Protein AF-A0A388Q5W6-F1 (afdb_monomer_lite)

Secondary structure (DSSP, 8-state):
-EETTS------SS--HHHHHHHHHHHHHH--SSSSPPPEE-GGG----GGG----PPP-

Radius of gyration: 15.94 Å; chains: 1; bounding box: 39×39×32 Å

pLDDT: mean 91.57, std 9.59, range [64.06, 98.69]

Foldseek 3Di:
DDALPPDWDCADPPGHGVVVSVVCQVCQQPDDPDDDRDDYDHPVRDDDDCVPDDDDPPDD

Sequence (60 aa):
MLVSDGHSTARNRGLSAAQISAHHNETLSNITSFGPRVALVRARELQIDASDFVPHARAG

Structure (mmCIF, N/CA/C/O backbone):
data_AF-A0A388Q5W6-F1
#
_entry.id   AF-A0A388Q5W6-F1
#
loop_
_atom_site.group_PDB
_atom_site.id
_atom_site.type_symbol
_atom_site.label_atom_id
_atom_site.label_alt_id
_atom_site.label_comp_id
_atom_site.label_asym_id
_atom_site.label_entity_id
_atom_site.label_seq_id
_atom_site.pdbx_PDB_ins_code
_atom_site.Cartn_x
_atom_site.Cartn_y
_atom_site.Cartn_z
_atom_site.occupancy
_atom_site.B_iso_or_equiv
_atom_site.auth_seq_id
_atom_site.auth_comp_id
_atom_site.auth_asym_id
_atom_site.auth_atom_id
_atom_site.pdbx_PDB_model_num
ATOM 1 N N . MET A 1 1 ? 6.896 -1.566 -5.921 1.00 87.88 1 MET A N 1
ATOM 2 C CA . MET A 1 1 ? 5.635 -2.341 -5.875 1.00 87.88 1 MET A CA 1
ATOM 3 C C . MET A 1 1 ? 5.354 -2.710 -4.428 1.00 87.88 1 MET A C 1
ATOM 5 O O . MET A 1 1 ? 6.309 -2.946 -3.700 1.00 87.88 1 MET A O 1
ATOM 9 N N . LEU A 1 2 ? 4.088 -2.752 -4.019 1.00 94.94 2 LEU A N 1
ATOM 10 C CA . LEU A 1 2 ? 3.647 -3.249 -2.714 1.00 94.94 2 LEU A CA 1
ATOM 11 C C . LEU A 1 2 ? 2.621 -4.370 -2.922 1.00 94.94 2 LEU A C 1
ATOM 13 O O . LEU A 1 2 ? 1.642 -4.186 -3.647 1.00 94.94 2 LEU A O 1
ATOM 17 N N . VAL A 1 3 ? 2.838 -5.520 -2.280 1.00 97.56 3 VAL A N 1
ATOM 18 C CA . VAL A 1 3 ? 1.886 -6.638 -2.302 1.00 97.56 3 VAL A CA 1
ATOM 19 C C . VAL A 1 3 ? 0.743 -6.322 -1.337 1.00 97.56 3 VAL A C 1
ATOM 21 O O . VAL A 1 3 ? 0.896 -6.398 -0.115 1.00 97.56 3 VAL A O 1
ATOM 24 N N . SER A 1 4 ? -0.390 -5.911 -1.901 1.00 98.06 4 SER A N 1
ATOM 25 C CA . SER A 1 4 ? -1.519 -5.290 -1.190 1.00 98.06 4 SER A CA 1
ATOM 26 C C . SER A 1 4 ? -2.208 -6.192 -0.161 1.00 98.06 4 SER A C 1
ATOM 28 O O . SER A 1 4 ? -2.813 -5.695 0.786 1.00 98.06 4 SER A O 1
ATOM 30 N N . ASP A 1 5 ? -2.104 -7.506 -0.338 1.00 97.50 5 ASP A N 1
ATOM 31 C CA . ASP A 1 5 ? -2.621 -8.566 0.533 1.00 97.50 5 ASP A CA 1
ATOM 32 C C . ASP A 1 5 ? -1.498 -9.460 1.098 1.00 97.50 5 ASP A C 1
ATOM 34 O O . ASP A 1 5 ? -1.766 -10.503 1.687 1.00 97.50 5 ASP A O 1
ATOM 38 N N . GLY A 1 6 ? -0.236 -9.041 0.952 1.00 96.50 6 GLY A N 1
ATOM 39 C CA . GLY A 1 6 ? 0.945 -9.763 1.439 1.00 96.50 6 GLY A CA 1
ATOM 40 C C . GLY A 1 6 ? 1.375 -9.384 2.859 1.00 96.50 6 GLY A C 1
ATOM 41 O O . GLY A 1 6 ? 2.460 -9.766 3.288 1.00 96.50 6 GLY A O 1
ATOM 42 N N . HIS A 1 7 ? 0.571 -8.596 3.576 1.00 96.88 7 HIS A N 1
ATOM 43 C CA . HIS A 1 7 ? 0.879 -8.123 4.924 1.00 96.88 7 HIS A CA 1
ATOM 44 C C . HIS A 1 7 ? -0.382 -7.993 5.786 1.00 96.88 7 HIS A C 1
ATOM 46 O O . HIS A 1 7 ? -1.506 -7.915 5.290 1.00 96.88 7 HIS A O 1
ATOM 52 N N . SER A 1 8 ? -0.188 -7.961 7.104 1.00 96.50 8 SER A N 1
ATOM 53 C CA . SER A 1 8 ? -1.269 -7.866 8.084 1.00 96.50 8 SER A CA 1
ATOM 54 C C . SER A 1 8 ? -0.827 -7.089 9.326 1.00 96.50 8 SER A C 1
ATOM 56 O O . SER A 1 8 ? 0.329 -6.687 9.450 1.00 96.50 8 SER A O 1
ATOM 58 N N . THR A 1 9 ? -1.768 -6.859 10.236 1.00 98.00 9 THR A N 1
ATOM 59 C CA . THR A 1 9 ? -1.583 -6.130 11.493 1.00 98.00 9 THR A CA 1
ATOM 60 C C . THR A 1 9 ? -2.623 -6.570 12.530 1.00 98.00 9 THR A C 1
ATOM 62 O O . THR A 1 9 ? -3.556 -7.314 12.222 1.00 98.00 9 THR A O 1
ATOM 65 N N . ALA A 1 10 ? -2.484 -6.104 13.769 1.00 98.50 10 ALA A N 1
ATOM 66 C CA . ALA A 1 10 ? -3.504 -6.255 14.800 1.00 98.50 10 ALA A CA 1
ATOM 67 C C . ALA A 1 10 ? -4.547 -5.127 14.718 1.00 98.50 10 ALA A C 1
ATOM 69 O O . ALA A 1 10 ? -4.253 -4.009 14.298 1.00 98.50 10 ALA A O 1
ATOM 70 N N . ARG A 1 11 ? -5.780 -5.405 15.164 1.00 98.25 11 ARG A N 1
ATOM 71 C CA . ARG A 1 11 ? -6.792 -4.353 15.370 1.00 98.25 11 ARG A CA 1
ATOM 72 C C . ARG A 1 11 ? -6.385 -3.432 16.523 1.00 98.25 11 ARG A C 1
ATOM 74 O O . ARG A 1 11 ? -5.652 -3.845 17.418 1.00 98.25 11 ARG A O 1
ATOM 81 N N . ASN A 1 12 ? -6.960 -2.236 16.561 1.00 97.56 12 ASN A N 1
ATOM 82 C CA . ASN A 1 12 ? -6.906 -1.362 17.731 1.00 97.56 12 ASN A CA 1
ATOM 83 C C . ASN A 1 12 ? -8.328 -0.972 18.175 1.00 97.56 12 ASN A C 1
ATOM 85 O O . ASN A 1 12 ? -9.314 -1.497 17.660 1.00 97.56 12 ASN A O 1
ATOM 89 N N . ARG A 1 13 ? -8.444 -0.074 19.1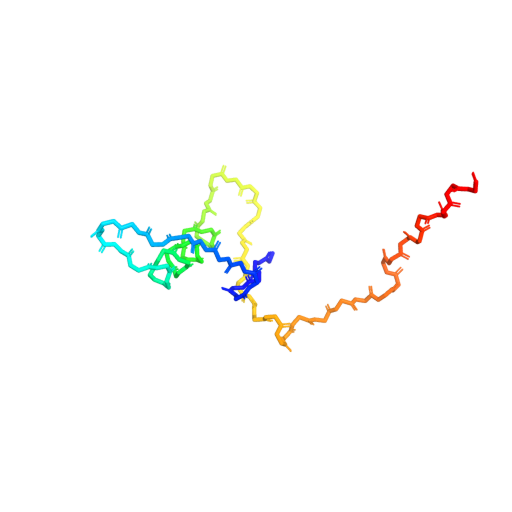61 1.00 97.94 13 ARG A N 1
ATOM 90 C CA . ARG A 1 13 ? -9.739 0.331 19.735 1.00 97.94 13 ARG A CA 1
ATOM 91 C C . ARG A 1 13 ? -10.696 0.972 18.716 1.00 97.94 13 ARG A C 1
ATOM 93 O O . ARG A 1 13 ? -11.901 0.879 18.911 1.00 97.94 13 ARG A O 1
ATOM 100 N N . GLY A 1 14 ? -10.181 1.633 17.679 1.00 97.88 14 GLY A N 1
ATOM 101 C CA . GLY A 1 14 ? -10.991 2.357 16.692 1.00 97.88 14 GLY A CA 1
ATOM 102 C C . GLY A 1 14 ? -11.125 1.657 15.341 1.00 97.88 14 GLY A C 1
ATOM 103 O O . GLY A 1 14 ? -12.126 1.855 14.660 1.00 97.88 14 GLY A O 1
ATOM 104 N N . LEU A 1 15 ? -10.141 0.844 14.947 1.00 98.44 15 LEU A N 1
ATOM 105 C CA . LEU A 1 15 ? -10.062 0.257 13.610 1.00 98.44 15 LEU A CA 1
ATOM 106 C C . LEU A 1 15 ? -9.823 -1.252 13.658 1.00 98.44 15 LEU A C 1
ATOM 108 O O . LEU A 1 15 ? -9.000 -1.763 14.425 1.00 98.44 15 LEU A O 1
ATOM 112 N N . SER A 1 16 ? -10.508 -1.966 12.768 1.00 98.62 16 SER A N 1
ATOM 113 C CA . SER A 1 16 ? -10.216 -3.366 12.467 1.00 98.62 16 SER A CA 1
ATOM 114 C C . SER A 1 16 ? -8.859 -3.511 11.769 1.00 98.62 16 SER A C 1
ATOM 116 O O . SER A 1 16 ? -8.386 -2.592 11.102 1.00 98.62 16 SER A O 1
ATOM 118 N N . ALA A 1 17 ? -8.256 -4.700 11.856 1.00 98.31 17 ALA A N 1
ATOM 119 C CA . ALA A 1 17 ? -7.023 -5.009 11.129 1.00 98.31 17 ALA A CA 1
ATOM 120 C C . ALA A 1 17 ? -7.167 -4.773 9.612 1.00 98.31 17 ALA A C 1
ATOM 122 O O . ALA A 1 17 ? -6.263 -4.224 8.993 1.00 98.31 17 ALA A O 1
ATOM 123 N N . ALA A 1 18 ? -8.328 -5.102 9.030 1.00 98.06 18 ALA A N 1
ATOM 124 C CA .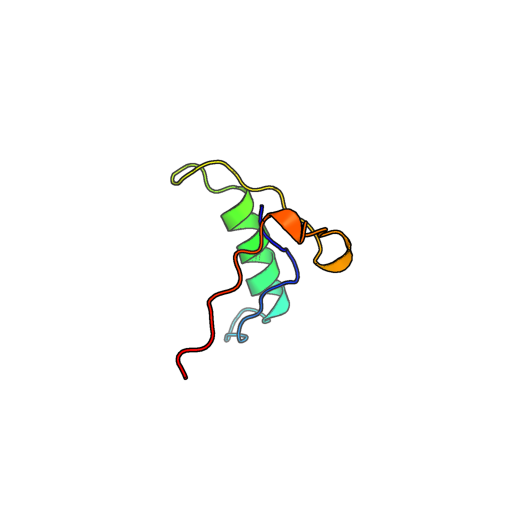 ALA A 1 18 ? -8.600 -4.888 7.608 1.00 98.06 18 ALA A CA 1
ATOM 125 C C . ALA A 1 18 ? -8.597 -3.399 7.221 1.00 98.06 18 ALA A C 1
ATOM 127 O O . ALA A 1 18 ? -8.031 -3.038 6.193 1.00 98.06 18 ALA A O 1
ATOM 128 N N . GLN A 1 19 ? -9.178 -2.528 8.056 1.00 98.56 19 GLN A N 1
ATOM 129 C CA . GLN A 1 19 ? -9.142 -1.077 7.832 1.00 98.56 19 GLN A CA 1
ATOM 130 C C . GLN A 1 19 ? -7.720 -0.522 7.936 1.00 98.56 19 GLN A C 1
ATOM 132 O O . GLN A 1 19 ? -7.337 0.323 7.133 1.00 98.56 19 GLN A O 1
ATOM 137 N N . ILE A 1 20 ? -6.926 -1.015 8.891 1.00 98.69 20 ILE A N 1
ATOM 138 C CA . ILE A 1 20 ? -5.535 -0.578 9.059 1.00 98.69 20 ILE A CA 1
ATOM 139 C C . ILE A 1 20 ? -4.687 -1.019 7.854 1.00 98.69 20 ILE A C 1
ATOM 141 O O . ILE A 1 20 ? -3.984 -0.192 7.280 1.00 98.69 20 ILE A O 1
ATOM 145 N N . SER A 1 21 ? -4.798 -2.272 7.401 1.00 98.38 21 SER A N 1
ATOM 146 C CA . SER A 1 21 ? -4.107 -2.729 6.184 1.00 98.38 21 SER A CA 1
ATOM 147 C C . SER A 1 21 ? -4.541 -1.948 4.936 1.00 98.38 21 SER A C 1
ATOM 149 O O . SER A 1 21 ? -3.704 -1.593 4.108 1.00 98.38 21 SER A O 1
ATOM 151 N N . ALA A 1 22 ? -5.833 -1.623 4.801 1.00 98.31 22 ALA A N 1
ATOM 152 C CA . ALA A 1 22 ? -6.320 -0.785 3.704 1.00 98.31 22 ALA A CA 1
ATOM 153 C C . ALA A 1 22 ? -5.702 0.623 3.740 1.00 98.31 22 ALA A C 1
ATOM 155 O O . ALA A 1 22 ? -5.243 1.115 2.710 1.00 98.31 22 ALA A O 1
ATOM 156 N N . HIS A 1 23 ? -5.615 1.230 4.927 1.00 98.19 23 HIS A N 1
ATOM 157 C CA . HIS A 1 23 ? -4.947 2.514 5.111 1.00 98.19 23 HIS A CA 1
ATOM 158 C C . HIS A 1 23 ? -3.457 2.444 4.749 1.00 98.19 23 HIS A C 1
ATOM 160 O O . HIS A 1 23 ? -2.964 3.318 4.046 1.00 98.19 23 HIS A O 1
ATOM 166 N N . HIS A 1 24 ? -2.742 1.384 5.140 1.00 97.75 24 HIS A N 1
ATOM 167 C CA . HIS A 1 24 ? -1.336 1.210 4.757 1.00 97.75 24 HIS A CA 1
ATOM 168 C C . HIS A 1 24 ? -1.151 1.150 3.236 1.00 97.75 24 HIS A C 1
ATOM 170 O O . HIS A 1 24 ? -0.253 1.805 2.709 1.00 97.75 24 HIS A O 1
ATOM 176 N N . ASN A 1 25 ? -2.012 0.416 2.523 1.00 97.94 25 ASN A N 1
ATOM 177 C CA . ASN A 1 25 ? -1.992 0.378 1.059 1.00 97.94 25 ASN A CA 1
ATOM 178 C C . ASN A 1 25 ? -2.153 1.777 0.452 1.00 97.94 25 ASN A C 1
ATOM 180 O O . ASN A 1 25 ? -1.401 2.150 -0.452 1.00 97.94 25 ASN A O 1
ATOM 184 N N . GLU A 1 26 ? -3.101 2.564 0.958 1.00 97.62 26 GLU A N 1
ATOM 185 C CA . GLU A 1 26 ? -3.332 3.934 0.503 1.00 97.62 26 GLU A CA 1
ATOM 186 C C . GLU A 1 26 ? -2.141 4.847 0.817 1.00 97.62 26 GLU A C 1
ATOM 188 O O . GLU A 1 26 ? -1.621 5.507 -0.081 1.00 97.62 26 GLU A O 1
ATOM 193 N N . THR A 1 27 ? -1.649 4.851 2.055 1.00 96.50 27 THR A N 1
ATOM 194 C CA . THR A 1 27 ? -0.523 5.695 2.467 1.00 96.50 27 THR A CA 1
ATOM 195 C C . THR A 1 27 ? 0.746 5.366 1.688 1.00 96.50 27 THR A C 1
ATOM 197 O O . THR A 1 27 ? 1.377 6.264 1.132 1.00 96.50 27 THR A O 1
ATOM 200 N N . LEU A 1 28 ? 1.125 4.089 1.612 1.00 95.25 28 LEU A N 1
ATOM 201 C CA . LEU A 1 28 ? 2.393 3.676 1.008 1.00 95.25 28 LEU A CA 1
ATOM 202 C C . LEU A 1 28 ? 2.389 3.814 -0.517 1.00 95.25 28 LEU A C 1
ATOM 204 O O . LEU A 1 28 ? 3.418 4.158 -1.088 1.00 95.25 28 LEU A O 1
ATOM 208 N N . SER A 1 29 ? 1.253 3.602 -1.188 1.00 96.69 29 SER A N 1
ATOM 209 C CA . SER A 1 29 ? 1.153 3.848 -2.638 1.00 96.69 29 SER A CA 1
ATOM 210 C C . SER A 1 29 ? 1.168 5.338 -2.994 1.00 96.69 29 SER A C 1
ATOM 212 O O . SER A 1 29 ? 1.519 5.701 -4.120 1.00 96.69 29 SER A O 1
ATOM 214 N N . ASN A 1 30 ? 0.836 6.209 -2.034 1.00 95.81 30 ASN A N 1
ATOM 215 C CA . ASN A 1 30 ? 0.779 7.651 -2.245 1.00 95.81 30 ASN A CA 1
ATOM 216 C C . ASN A 1 30 ? 1.954 8.448 -1.674 1.00 95.81 30 ASN A C 1
ATOM 218 O O . ASN A 1 30 ? 2.054 9.633 -1.994 1.00 95.81 30 ASN A O 1
ATOM 222 N N . ILE A 1 31 ? 2.851 7.836 -0.898 1.00 94.75 31 ILE A N 1
ATOM 223 C CA . ILE A 1 31 ? 4.009 8.527 -0.323 1.00 94.75 31 ILE A CA 1
ATOM 224 C C . ILE A 1 31 ? 4.904 9.121 -1.425 1.00 94.75 31 ILE A C 1
ATOM 226 O O . ILE A 1 31 ? 5.213 8.467 -2.421 1.00 94.75 31 ILE A O 1
ATOM 230 N N . THR A 1 32 ? 5.301 10.386 -1.264 1.00 93.94 32 THR A N 1
ATOM 231 C CA . THR A 1 32 ? 6.173 11.117 -2.209 1.00 93.94 32 THR A CA 1
ATOM 232 C C . THR A 1 32 ? 7.472 11.603 -1.573 1.00 93.94 32 THR A C 1
ATOM 234 O O . THR A 1 32 ? 8.370 12.061 -2.272 1.00 93.94 32 THR A O 1
ATOM 237 N N . SER A 1 33 ? 7.589 11.495 -0.250 1.00 94.25 33 SER A N 1
ATOM 238 C CA . SER A 1 33 ? 8.757 11.926 0.519 1.00 94.25 33 SER A CA 1
ATOM 239 C C . SER A 1 33 ? 9.883 10.888 0.565 1.00 94.25 33 SER A C 1
ATOM 241 O O . SER A 1 33 ? 10.939 11.174 1.126 1.00 94.25 33 SER A O 1
ATOM 243 N N . PHE A 1 34 ? 9.682 9.689 0.003 1.00 86.38 34 PHE A N 1
ATOM 244 C CA . PHE A 1 34 ? 10.662 8.606 0.035 1.00 86.38 34 PHE A CA 1
ATOM 245 C C . PHE A 1 34 ? 10.549 7.680 -1.181 1.00 86.38 34 PHE A C 1
ATOM 247 O O . PHE A 1 34 ? 9.511 7.053 -1.388 1.00 86.38 34 PHE A O 1
ATOM 254 N N . GLY A 1 35 ? 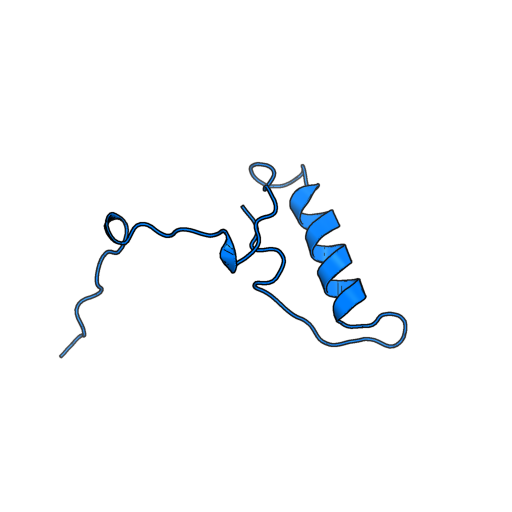11.653 7.543 -1.925 1.00 85.00 35 GLY A N 1
ATOM 255 C CA . GLY A 1 35 ? 11.790 6.607 -3.043 1.00 85.00 35 GLY A CA 1
ATOM 256 C C . GLY A 1 35 ? 10.791 6.816 -4.194 1.00 85.00 35 GLY A C 1
ATOM 257 O O . GLY A 1 35 ? 10.026 7.782 -4.214 1.00 85.00 35 GLY A O 1
ATOM 258 N N . PRO A 1 36 ? 10.802 5.923 -5.198 1.00 90.56 36 PRO A N 1
ATOM 259 C CA . PRO A 1 36 ? 9.772 5.889 -6.230 1.00 90.56 36 PRO A CA 1
ATOM 260 C C . PRO A 1 36 ? 8.407 5.492 -5.655 1.00 90.56 36 PRO A C 1
ATOM 262 O O . PRO A 1 36 ? 8.318 4.609 -4.799 1.00 90.56 36 PRO A O 1
ATOM 265 N N . ARG A 1 37 ? 7.328 6.074 -6.195 1.00 93.38 37 ARG A N 1
ATOM 266 C CA . ARG A 1 37 ? 5.959 5.651 -5.858 1.00 93.38 37 ARG A CA 1
ATOM 267 C C . ARG A 1 37 ? 5.756 4.183 -6.221 1.00 93.38 37 ARG A C 1
ATOM 269 O O . ARG A 1 37 ? 6.191 3.724 -7.279 1.00 93.38 37 ARG A O 1
ATOM 276 N N . VAL A 1 38 ? 5.055 3.448 -5.362 1.00 94.44 38 VAL A N 1
ATOM 277 C CA . VAL A 1 38 ? 4.804 2.019 -5.567 1.00 94.44 38 VAL A CA 1
ATOM 278 C C . VAL A 1 38 ? 3.410 1.770 -6.137 1.00 94.44 38 VAL A C 1
ATOM 280 O O . VAL A 1 38 ? 2.422 2.315 -5.658 1.00 94.44 38 VAL A O 1
ATOM 283 N N . ALA A 1 39 ? 3.322 0.884 -7.129 1.00 95.50 39 ALA A N 1
ATOM 284 C CA . ALA A 1 39 ? 2.056 0.285 -7.538 1.00 95.50 39 ALA A CA 1
ATOM 285 C C . ALA A 1 39 ? 1.638 -0.824 -6.557 1.00 95.50 39 ALA A C 1
ATOM 287 O O . ALA A 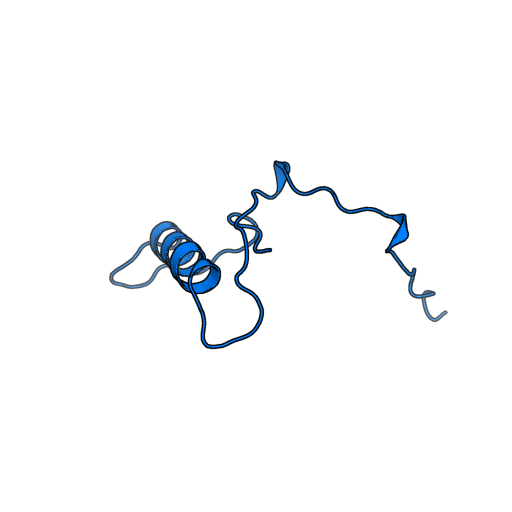1 39 ? 2.495 -1.572 -6.069 1.00 95.50 39 ALA A O 1
ATOM 288 N N . LEU A 1 40 ? 0.333 -0.934 -6.298 1.00 97.44 40 LEU A N 1
ATOM 289 C CA . LEU A 1 40 ? -0.269 -2.038 -5.548 1.00 97.44 40 LEU A CA 1
ATOM 290 C C . LEU A 1 40 ? -0.489 -3.239 -6.474 1.00 97.44 40 LEU A C 1
ATOM 292 O O . LEU A 1 40 ? -1.026 -3.079 -7.565 1.00 97.44 40 LEU A O 1
ATOM 296 N N . VAL A 1 41 ? -0.109 -4.433 -6.021 1.00 97.88 41 VAL A N 1
ATOM 297 C CA . VAL A 1 41 ? -0.308 -5.703 -6.742 1.00 97.88 41 VAL A CA 1
ATOM 298 C C . VAL A 1 41 ? -0.870 -6.740 -5.76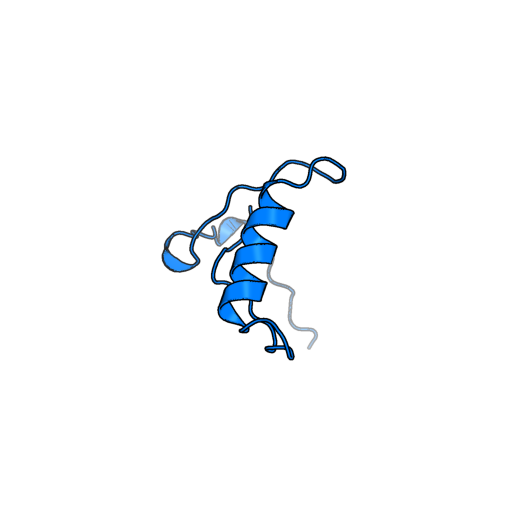7 1.00 97.88 41 VAL A C 1
ATOM 300 O O . VAL A 1 41 ? -0.542 -6.705 -4.579 1.00 97.88 41 VAL A O 1
ATOM 303 N N . ARG A 1 42 ? -1.760 -7.637 -6.206 1.00 97.62 42 ARG A N 1
ATOM 304 C CA . ARG A 1 42 ? -2.207 -8.770 -5.371 1.00 97.62 42 ARG A CA 1
ATOM 305 C C . ARG A 1 42 ? -1.174 -9.888 -5.412 1.00 97.62 42 ARG A C 1
ATOM 307 O O . ARG A 1 42 ? -0.576 -10.134 -6.451 1.00 97.62 42 ARG A O 1
ATOM 314 N N . ALA A 1 43 ? -1.027 -10.641 -4.329 1.00 97.00 43 ALA A N 1
ATOM 315 C CA . ALA A 1 43 ? -0.091 -11.759 -4.248 1.00 97.00 43 ALA A CA 1
ATOM 316 C C . ALA A 1 43 ? -0.313 -12.785 -5.373 1.00 97.00 43 ALA A C 1
ATOM 318 O O . ALA A 1 43 ? 0.643 -13.272 -5.959 1.00 97.00 43 ALA A O 1
ATOM 319 N N . ARG A 1 44 ? -1.574 -13.051 -5.740 1.00 97.12 44 ARG A N 1
ATOM 320 C CA . ARG A 1 44 ? -1.925 -13.953 -6.856 1.00 97.12 44 ARG A CA 1
ATOM 321 C C . ARG A 1 44 ? -1.514 -13.450 -8.249 1.00 97.12 44 ARG A C 1
ATOM 323 O O . ARG A 1 44 ? -1.504 -14.232 -9.188 1.00 97.12 44 ARG A O 1
ATOM 330 N N . GLU A 1 45 ? -1.260 -12.152 -8.394 1.00 96.62 45 GLU A N 1
ATOM 331 C CA . GLU A 1 45 ? -0.855 -11.501 -9.650 1.00 96.62 45 GLU A CA 1
ATOM 332 C C . GLU A 1 45 ? 0.665 -11.302 -9.706 1.00 96.62 45 GLU A C 1
ATOM 334 O O . GLU A 1 45 ? 1.205 -10.928 -10.744 1.00 96.62 45 GLU A O 1
ATOM 339 N N . LEU A 1 46 ? 1.364 -11.551 -8.595 1.00 92.75 46 LEU A N 1
ATOM 340 C CA . LEU A 1 46 ? 2.807 -11.433 -8.519 1.00 92.75 46 LEU A CA 1
ATOM 341 C C . LEU A 1 46 ? 3.474 -12.634 -9.196 1.00 92.75 46 LEU A C 1
ATOM 343 O O . LEU A 1 46 ? 3.309 -13.775 -8.770 1.00 92.75 46 LEU A O 1
ATOM 347 N N . GLN A 1 47 ? 4.289 -12.354 -10.208 1.00 91.38 47 GLN A N 1
ATOM 348 C CA . GLN A 1 47 ? 5.210 -13.314 -10.805 1.00 91.38 47 GLN A CA 1
ATOM 349 C C . GLN A 1 47 ? 6.631 -12.952 -10.379 1.00 91.38 47 GLN A C 1
ATOM 351 O O . GLN A 1 47 ? 7.049 -11.804 -10.522 1.00 91.38 47 GLN A O 1
ATOM 356 N N . ILE A 1 48 ? 7.354 -13.923 -9.827 1.00 86.19 48 ILE A N 1
ATOM 357 C CA . ILE A 1 48 ? 8.762 -13.782 -9.454 1.00 86.19 48 ILE A CA 1
ATOM 358 C C . ILE A 1 48 ? 9.550 -14.650 -10.423 1.00 86.19 48 ILE A C 1
ATOM 360 O O . ILE A 1 48 ? 9.267 -15.844 -10.537 1.00 86.19 48 ILE A O 1
ATOM 364 N N . ASP A 1 49 ? 10.513 -14.056 -11.120 1.00 88.81 49 ASP A N 1
ATOM 365 C CA . ASP A 1 49 ? 11.429 -14.829 -11.944 1.00 88.81 49 ASP A CA 1
ATOM 366 C C . ASP A 1 49 ? 12.475 -15.502 -11.046 1.00 88.81 49 ASP A C 1
ATOM 368 O O . ASP A 1 49 ? 13.140 -14.864 -10.230 1.00 88.81 49 ASP A O 1
ATOM 372 N N . ALA A 1 50 ? 12.605 -16.820 -11.183 1.00 80.00 50 ALA A N 1
ATOM 373 C CA . ALA A 1 50 ? 13.603 -17.597 -10.463 1.00 80.00 50 ALA A CA 1
ATOM 374 C C . ALA A 1 50 ? 15.031 -17.319 -10.961 1.00 80.00 50 ALA A C 1
ATOM 376 O O . ALA A 1 50 ? 15.983 -17.679 -10.272 1.00 80.00 50 ALA A O 1
ATOM 377 N N . SER A 1 51 ? 15.194 -16.684 -12.126 1.00 83.06 51 SER A N 1
ATOM 378 C CA . SER A 1 51 ? 16.503 -16.292 -12.657 1.00 83.06 51 SER A CA 1
ATOM 379 C C . SER A 1 51 ? 17.217 -15.238 -11.791 1.00 83.06 51 SER A C 1
ATOM 381 O O . SER A 1 51 ? 18.447 -15.210 -11.768 1.00 83.06 51 SER A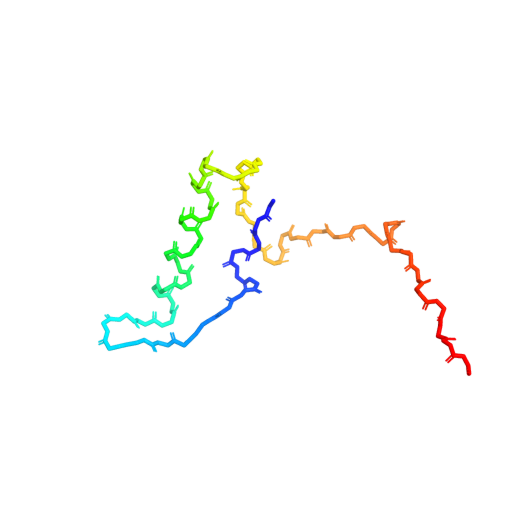 O 1
ATOM 383 N N . ASP A 1 52 ? 16.468 -14.464 -10.995 1.00 74.69 52 ASP A N 1
ATOM 384 C CA . ASP A 1 52 ? 17.002 -13.501 -10.020 1.00 74.69 52 ASP A CA 1
ATOM 385 C C . ASP A 1 52 ? 17.419 -14.155 -8.686 1.00 74.69 52 ASP A C 1
ATOM 387 O O . ASP A 1 52 ? 18.011 -13.511 -7.813 1.00 74.69 52 ASP A O 1
ATOM 391 N N . PHE A 1 53 ? 17.105 -15.439 -8.484 1.00 77.56 53 PHE A N 1
ATOM 392 C CA . PHE A 1 53 ? 17.440 -16.140 -7.252 1.00 77.56 53 PHE A CA 1
ATOM 393 C C . PHE A 1 53 ? 18.911 -16.563 -7.249 1.00 77.56 53 PHE A C 1
ATOM 395 O O . PHE A 1 53 ? 19.306 -17.507 -7.931 1.00 77.56 53 PHE A O 1
ATOM 402 N N . VAL A 1 54 ? 19.723 -15.915 -6.410 1.00 76.44 54 VAL A N 1
ATOM 403 C CA . VAL A 1 54 ? 21.072 -16.395 -6.081 1.00 76.44 54 VAL A CA 1
ATOM 404 C C . VAL A 1 54 ? 20.971 -17.352 -4.883 1.00 76.44 54 VAL A C 1
ATOM 406 O O . VAL A 1 54 ? 20.754 -16.894 -3.751 1.00 76.44 54 VAL A O 1
ATOM 409 N N . PRO A 1 55 ? 21.105 -18.680 -5.079 1.00 76.56 55 PRO A N 1
ATOM 410 C CA . PRO A 1 55 ? 21.077 -19.621 -3.971 1.00 76.56 55 PRO A CA 1
ATOM 411 C C . PRO A 1 55 ? 22.251 -19.334 -3.036 1.00 76.56 55 PRO A C 1
ATOM 413 O O . PRO A 1 55 ? 23.415 -19.380 -3.429 1.00 76.56 55 PRO A O 1
ATOM 416 N N . HIS A 1 56 ? 21.946 -19.058 -1.772 1.00 71.81 56 HIS A N 1
ATOM 417 C CA . HIS A 1 56 ? 22.971 -19.012 -0.741 1.00 71.81 56 HIS A CA 1
ATOM 418 C C . HIS A 1 56 ? 23.358 -20.461 -0.436 1.00 71.81 56 HIS A C 1
ATOM 420 O O . HIS A 1 56 ? 22.520 -21.241 0.030 1.00 71.81 56 HIS A O 1
ATOM 426 N N . ALA A 1 57 ? 24.601 -20.841 -0.748 1.00 70.88 57 ALA A N 1
ATOM 427 C CA . ALA A 1 57 ? 25.126 -22.155 -0.398 1.00 70.88 57 ALA A CA 1
ATOM 428 C C . ALA A 1 57 ? 24.941 -22.377 1.111 1.00 70.88 57 ALA A C 1
ATOM 430 O O . ALA A 1 57 ? 25.331 -21.537 1.925 1.00 70.88 57 ALA A O 1
ATOM 431 N N . ARG A 1 58 ? 24.301 -23.490 1.488 1.00 66.62 58 ARG A N 1
ATOM 432 C CA . ARG A 1 58 ? 24.192 -23.905 2.890 1.00 66.62 58 ARG A CA 1
ATOM 433 C C . ARG A 1 58 ? 25.619 -24.089 3.408 1.00 66.62 58 ARG A C 1
ATOM 435 O O . ARG A 1 58 ? 26.338 -24.929 2.873 1.00 66.62 58 ARG A O 1
ATOM 442 N N . ALA A 1 59 ? 26.025 -23.291 4.395 1.00 64.06 59 ALA A N 1
ATOM 443 C CA . ALA A 1 59 ? 27.255 -23.551 5.132 1.00 64.06 59 ALA A CA 1
ATOM 444 C C . ALA A 1 59 ? 27.128 -24.952 5.747 1.00 64.06 59 ALA A C 1
ATOM 446 O O . ALA A 1 59 ? 26.163 -25.215 6.471 1.00 64.06 59 ALA A O 1
ATOM 447 N N . GLY A 1 60 ? 28.018 -25.851 5.321 1.00 64.25 60 GLY A N 1
ATOM 448 C CA . GLY A 1 60 ? 28.138 -27.207 5.854 1.00 64.25 60 GLY A CA 1
ATOM 449 C C . GLY A 1 60 ? 28.734 -27.230 7.250 1.00 64.25 60 GLY A C 1
ATOM 450 O O . GLY A 1 60 ? 29.303 -26.197 7.671 1.00 64.25 60 GLY A O 1
#